Protein AF-A0A6M1M9K2-F1 (afdb_monomer_lite)

Foldseek 3Di:
DVVLVVQLQVQLQVQLVVCVVVDNVSSNVCSNVRSVVRSVVVVVVCVVPPDPPPQDVVNVVVVVVVVVVVVVVVVVVVVVVVPDPDPPPPPPDDDD

Structure (mmCIF, N/CA/C/O backbone):
data_AF-A0A6M1M9K2-F1
#
_entry.id   AF-A0A6M1M9K2-F1
#
loop_
_atom_site.group_PDB
_atom_site.id
_atom_site.type_symbol
_atom_site.label_atom_id
_atom_site.label_alt_id
_atom_site.label_comp_id
_atom_site.label_asym_id
_atom_site.label_entity_id
_atom_site.label_seq_id
_atom_site.pdbx_PDB_ins_code
_atom_site.Cartn_x
_atom_site.Cartn_y
_atom_site.Cartn_z
_atom_site.occupancy
_atom_site.B_iso_or_equiv
_atom_site.auth_seq_id
_atom_site.auth_comp_id
_atom_site.auth_asym_id
_atom_site.auth_atom_id
_atom_site.pdbx_PDB_model_num
ATOM 1 N N . MET A 1 1 ? -3.621 -0.593 3.081 1.00 77.56 1 MET A N 1
ATOM 2 C CA . MET A 1 1 ? -2.147 -0.714 3.096 1.00 77.56 1 MET A CA 1
ATOM 3 C C . MET A 1 1 ? -1.654 -1.741 2.081 1.00 77.56 1 MET A C 1
ATOM 5 O O . MET A 1 1 ? -0.903 -1.351 1.203 1.00 77.56 1 MET A O 1
ATOM 9 N N . LEU A 1 2 ? -2.130 -2.995 2.126 1.00 86.44 2 LEU A N 1
ATOM 10 C CA . LEU A 1 2 ? -1.740 -4.044 1.164 1.00 86.44 2 LEU A CA 1
ATOM 11 C C . LEU A 1 2 ? -1.934 -3.647 -0.307 1.00 86.44 2 LEU A C 1
ATOM 13 O O . LEU A 1 2 ? -1.059 -3.914 -1.117 1.00 86.44 2 LEU A O 1
ATOM 17 N N . LEU A 1 3 ? -3.018 -2.933 -0.632 1.00 83.94 3 LEU A N 1
ATOM 18 C CA . LEU A 1 3 ? -3.234 -2.393 -1.980 1.00 83.94 3 LEU A CA 1
ATOM 19 C C . LEU A 1 3 ? -2.076 -1.492 -2.435 1.00 83.94 3 LEU A C 1
ATOM 21 O O . LEU A 1 3 ? -1.569 -1.663 -3.535 1.00 83.94 3 LEU A O 1
ATOM 25 N N . PHE A 1 4 ? -1.623 -0.565 -1.586 1.00 85.44 4 PHE A N 1
ATOM 26 C CA . PHE A 1 4 ? -0.523 0.341 -1.928 1.00 85.44 4 PHE A CA 1
ATOM 27 C C . PHE A 1 4 ? 0.798 -0.408 -2.085 1.00 85.44 4 PHE A C 1
ATOM 29 O O . PHE A 1 4 ? 1.543 -0.121 -3.011 1.00 85.44 4 PHE A O 1
ATOM 36 N N . VAL A 1 5 ? 1.056 -1.400 -1.227 1.00 87.19 5 VAL A N 1
ATOM 37 C CA . VAL A 1 5 ? 2.244 -2.262 -1.326 1.00 87.19 5 VAL A CA 1
ATOM 38 C C . VAL A 1 5 ? 2.229 -3.057 -2.632 1.00 87.19 5 VAL A C 1
ATOM 40 O O . VAL A 1 5 ? 3.229 -3.089 -3.341 1.00 87.19 5 VAL A O 1
ATOM 43 N N . PHE A 1 6 ? 1.088 -3.644 -2.993 1.00 90.69 6 PHE A N 1
ATOM 44 C CA . PHE A 1 6 ? 0.942 -4.401 -4.234 1.00 90.69 6 PHE A CA 1
ATOM 45 C C . PHE A 1 6 ? 1.161 -3.518 -5.467 1.00 90.69 6 PHE A C 1
ATOM 47 O O . PHE A 1 6 ? 1.934 -3.873 -6.355 1.00 90.69 6 PHE A O 1
ATOM 54 N N . VAL A 1 7 ? 0.538 -2.336 -5.492 1.00 87.75 7 VAL A N 1
ATOM 55 C CA . VAL A 1 7 ? 0.710 -1.370 -6.585 1.00 87.75 7 VAL A CA 1
ATOM 56 C C . VAL A 1 7 ? 2.151 -0.856 -6.655 1.00 87.75 7 VAL A C 1
ATOM 58 O O . VAL A 1 7 ? 2.681 -0.700 -7.753 1.00 87.75 7 VAL A O 1
ATOM 61 N N . ALA A 1 8 ? 2.814 -0.649 -5.514 1.00 86.19 8 ALA A N 1
ATOM 62 C CA . ALA A 1 8 ? 4.218 -0.253 -5.473 1.00 86.19 8 ALA A CA 1
ATOM 63 C C . ALA A 1 8 ? 5.134 -1.329 -6.074 1.00 86.19 8 ALA A C 1
ATOM 65 O O . ALA A 1 8 ? 5.996 -1.022 -6.893 1.00 86.19 8 ALA A O 1
ATOM 66 N N . ILE A 1 9 ? 4.934 -2.597 -5.704 1.00 88.44 9 ILE A N 1
ATOM 67 C CA . ILE A 1 9 ? 5.740 -3.713 -6.215 1.00 88.44 9 ILE A CA 1
ATOM 68 C C . ILE A 1 9 ? 5.511 -3.887 -7.720 1.00 88.44 9 ILE A C 1
ATOM 70 O O . ILE A 1 9 ? 6.475 -3.957 -8.481 1.00 88.44 9 ILE A O 1
ATOM 74 N N . ALA A 1 10 ? 4.251 -3.899 -8.162 1.00 89.19 10 ALA A N 1
ATOM 75 C CA . ALA A 1 10 ? 3.912 -4.037 -9.576 1.00 89.19 10 ALA A CA 1
ATOM 76 C C . ALA A 1 10 ? 4.461 -2.870 -10.416 1.00 89.19 10 ALA A C 1
ATOM 78 O O . ALA A 1 10 ? 5.071 -3.095 -11.460 1.00 89.19 10 ALA A O 1
ATOM 79 N N . GLY A 1 11 ? 4.304 -1.633 -9.935 1.00 86.81 11 GLY A N 1
ATOM 80 C CA . GLY A 1 11 ? 4.822 -0.433 -10.592 1.00 86.81 11 GLY A CA 1
ATOM 81 C C . GLY A 1 11 ? 6.348 -0.400 -10.668 1.00 86.81 11 GLY A C 1
ATOM 82 O O . GLY A 1 11 ? 6.914 -0.070 -11.713 1.00 86.81 11 GLY A O 1
ATOM 83 N N . GLY A 1 12 ? 7.025 -0.805 -9.591 1.00 86.44 12 GLY A N 1
ATOM 84 C CA . GLY A 1 12 ? 8.482 -0.902 -9.557 1.00 86.44 12 GLY A CA 1
ATOM 85 C C . GLY A 1 12 ? 9.019 -1.957 -10.521 1.00 86.44 12 GLY A C 1
ATOM 86 O O . GLY A 1 12 ? 9.922 -1.661 -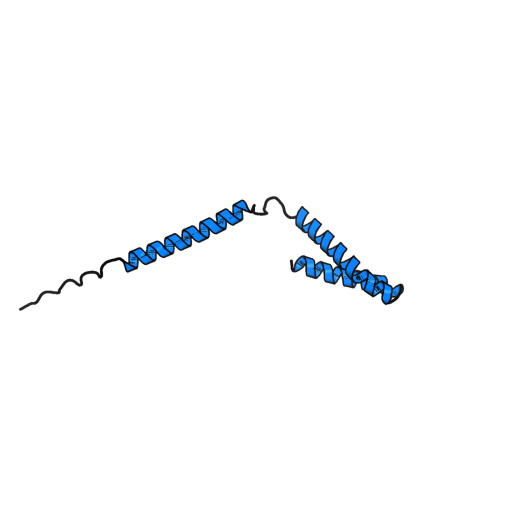11.300 1.00 86.44 12 GLY A O 1
ATOM 87 N N . LEU A 1 13 ? 8.425 -3.155 -10.538 1.00 89.69 13 LEU A N 1
ATOM 88 C CA . LEU A 1 13 ? 8.803 -4.227 -11.467 1.00 89.69 13 LEU A CA 1
ATOM 89 C C . LEU A 1 13 ? 8.567 -3.835 -12.930 1.00 89.69 13 LEU A C 1
ATOM 91 O O . LEU A 1 13 ? 9.446 -4.051 -13.764 1.00 89.69 13 LEU A O 1
ATOM 95 N N . ALA A 1 14 ? 7.423 -3.219 -13.241 1.00 89.44 14 ALA A N 1
ATOM 96 C CA . ALA A 1 14 ? 7.126 -2.738 -14.590 1.00 89.44 14 ALA A CA 1
ATOM 97 C C . ALA A 1 14 ? 8.132 -1.670 -15.052 1.00 89.44 14 ALA A C 1
ATOM 99 O O . ALA A 1 14 ? 8.603 -1.710 -16.188 1.00 89.44 14 ALA A O 1
ATOM 100 N N . THR A 1 15 ? 8.511 -0.755 -14.156 1.00 89.06 15 THR A N 1
ATOM 101 C CA . THR A 1 15 ? 9.507 0.290 -14.443 1.00 89.06 15 THR A CA 1
ATOM 102 C C . THR A 1 15 ? 10.893 -0.310 -14.676 1.00 89.06 15 THR A C 1
ATOM 104 O O . THR A 1 15 ? 11.548 0.029 -15.659 1.00 89.06 15 THR A O 1
ATOM 107 N N . GLY A 1 16 ? 11.312 -1.262 -13.836 1.00 86.25 16 GLY A N 1
ATOM 108 C CA . GLY A 1 16 ? 12.570 -1.986 -14.027 1.00 86.25 16 GLY A CA 1
ATOM 109 C C . GLY A 1 16 ? 12.614 -2.761 -15.348 1.00 86.25 16 GLY A C 1
ATOM 110 O O . GLY A 1 16 ? 13.615 -2.701 -16.057 1.00 86.25 16 GLY A O 1
ATOM 111 N N . ALA A 1 17 ? 11.517 -3.427 -15.725 1.00 90.88 17 ALA A N 1
ATOM 112 C CA . ALA A 1 17 ? 11.409 -4.141 -16.999 1.00 90.88 17 ALA A CA 1
ATOM 113 C C . ALA A 1 17 ? 11.495 -3.193 -18.208 1.00 90.88 17 ALA A C 1
ATOM 115 O O . ALA A 1 17 ? 12.194 -3.494 -19.174 1.00 90.88 17 ALA A O 1
ATOM 116 N N . ALA A 1 18 ? 10.851 -2.024 -18.137 1.00 90.31 18 ALA A N 1
ATOM 117 C CA . ALA A 1 18 ? 10.934 -1.000 -19.181 1.00 90.31 18 ALA A CA 1
ATOM 118 C C . ALA A 1 18 ? 12.344 -0.398 -19.315 1.00 90.31 18 ALA A C 1
ATOM 120 O O . ALA A 1 18 ? 12.728 0.041 -20.398 1.00 90.31 18 ALA A O 1
ATOM 121 N N . MET A 1 19 ? 13.120 -0.394 -18.227 1.00 90.94 19 MET A N 1
ATOM 122 C CA . MET A 1 19 ? 14.485 0.133 -18.186 1.00 90.94 19 MET A CA 1
ATOM 123 C C . MET A 1 19 ? 15.572 -0.912 -18.489 1.00 90.94 19 MET A C 1
ATOM 125 O O . MET A 1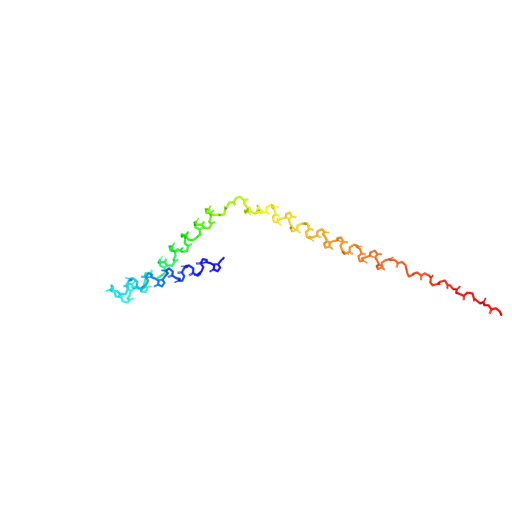 19 ? 16.736 -0.547 -18.650 1.00 90.94 19 MET A O 1
ATOM 129 N N . ALA A 1 20 ? 15.207 -2.188 -18.653 1.00 88.00 20 ALA A N 1
ATOM 130 C CA . ALA A 1 20 ? 16.117 -3.266 -19.042 1.00 88.00 20 ALA A CA 1
ATOM 131 C C . ALA A 1 20 ? 17.022 -2.958 -20.263 1.00 88.00 20 ALA A C 1
ATOM 133 O O . ALA A 1 20 ? 18.217 -3.258 -20.177 1.00 88.00 20 ALA A O 1
ATOM 134 N N . PRO A 1 21 ? 16.546 -2.336 -21.369 1.00 90.12 21 PRO A N 1
ATOM 135 C CA . PRO A 1 21 ? 17.399 -2.057 -22.530 1.00 90.12 21 PRO A CA 1
ATOM 136 C C . PRO A 1 21 ? 18.455 -0.966 -22.288 1.00 90.12 21 PRO A C 1
ATOM 138 O O . PRO A 1 21 ? 19.413 -0.876 -23.050 1.00 90.12 21 PRO A O 1
ATOM 141 N N . PHE A 1 22 ? 18.322 -0.160 -21.229 1.00 88.25 22 PHE A N 1
ATOM 142 C CA . PHE A 1 22 ? 19.289 0.887 -20.870 1.00 88.25 22 PHE A CA 1
ATOM 143 C C . PHE A 1 22 ? 20.383 0.382 -19.914 1.00 88.25 22 PHE A C 1
ATOM 145 O O . PHE A 1 22 ? 21.279 1.134 -19.532 1.00 88.25 22 PHE A O 1
ATOM 152 N N . GLY A 1 23 ? 20.336 -0.902 -19.548 1.00 90.19 23 GLY A N 1
ATOM 153 C CA . GLY A 1 23 ? 21.336 -1.576 -18.729 1.00 90.19 23 GLY A CA 1
ATOM 154 C C . GLY A 1 23 ? 20.834 -1.936 -17.325 1.00 90.19 23 GLY A C 1
ATOM 155 O O . GLY A 1 23 ? 19.965 -1.263 -16.762 1.00 90.19 23 GLY A O 1
ATOM 156 N N . PRO A 1 24 ? 21.409 -2.988 -16.712 1.00 85.94 24 PRO A N 1
ATOM 157 C CA . PRO A 1 24 ? 20.910 -3.557 -15.459 1.00 85.94 24 PRO A CA 1
ATOM 158 C C . PRO A 1 24 ? 20.989 -2.576 -14.284 1.00 85.94 24 PRO A C 1
ATOM 160 O O . PRO A 1 24 ? 20.125 -2.586 -13.413 1.00 85.94 24 PRO A O 1
ATOM 163 N N . LEU A 1 25 ? 21.986 -1.685 -14.276 1.00 88.38 25 LEU A N 1
ATOM 164 C CA . LEU A 1 25 ? 22.138 -0.679 -13.226 1.00 88.38 25 LEU A CA 1
ATOM 165 C C . LEU A 1 25 ? 20.992 0.347 -13.249 1.00 88.38 25 LEU A C 1
ATOM 167 O O . LEU A 1 25 ? 20.424 0.660 -12.204 1.00 88.38 25 LEU A O 1
ATOM 171 N N . ILE A 1 26 ? 20.616 0.829 -14.439 1.00 86.69 26 ILE A N 1
ATOM 172 C CA . ILE A 1 26 ? 19.509 1.782 -14.620 1.00 86.69 26 ILE A CA 1
ATOM 173 C C . ILE A 1 26 ? 18.170 1.100 -14.315 1.00 86.69 26 ILE A C 1
ATOM 175 O O . ILE A 1 26 ? 17.304 1.688 -13.661 1.00 86.69 26 ILE A O 1
ATOM 179 N N . ALA A 1 27 ? 18.019 -0.167 -14.706 1.00 84.50 27 ALA A N 1
ATOM 180 C CA . ALA A 1 27 ? 16.850 -0.966 -14.364 1.00 84.50 27 ALA A CA 1
ATOM 181 C C . ALA A 1 27 ? 16.665 -1.092 -12.844 1.00 84.50 27 ALA A C 1
ATOM 183 O O . ALA A 1 27 ? 15.595 -0.782 -12.336 1.00 84.50 27 ALA A O 1
ATOM 184 N N . VAL A 1 28 ? 17.709 -1.453 -12.093 1.00 85.94 28 VAL A N 1
ATOM 185 C CA . VAL A 1 28 ? 17.607 -1.607 -10.630 1.00 85.94 28 VAL A CA 1
ATOM 186 C C . VAL A 1 28 ? 17.373 -0.267 -9.926 1.00 85.94 28 VAL A C 1
ATOM 188 O O . VAL A 1 28 ? 16.542 -0.194 -9.022 1.00 85.94 28 VAL A O 1
ATOM 191 N N . LEU A 1 29 ? 18.049 0.806 -10.349 1.00 89.94 29 LEU A N 1
ATOM 192 C CA . LEU A 1 29 ? 17.897 2.131 -9.730 1.00 89.94 29 LEU A CA 1
ATOM 193 C C . LEU A 1 29 ? 16.527 2.774 -9.994 1.00 89.94 29 LEU A C 1
ATOM 195 O O . LEU A 1 29 ? 16.069 3.589 -9.194 1.00 89.94 29 LEU A O 1
ATOM 199 N N . SER A 1 30 ? 15.857 2.407 -11.087 1.00 83.94 30 SER A N 1
ATOM 200 C CA . SER A 1 30 ? 14.537 2.945 -11.438 1.00 83.94 30 SER A CA 1
ATOM 201 C C . SER A 1 30 ? 13.368 2.213 -10.767 1.00 83.94 30 SER A C 1
ATOM 203 O O . SER A 1 30 ? 12.291 2.797 -10.631 1.00 83.94 30 SER A O 1
ATOM 205 N N . VAL A 1 31 ? 13.567 0.983 -10.271 1.00 87.06 31 VAL A N 1
ATOM 206 C CA . VAL A 1 31 ? 12.522 0.180 -9.600 1.00 87.06 31 VAL A CA 1
ATOM 207 C C . VAL A 1 31 ? 11.907 0.895 -8.381 1.00 87.06 31 VAL A C 1
ATOM 209 O O . VAL A 1 31 ? 10.677 0.995 -8.326 1.00 87.06 31 VAL A O 1
ATOM 212 N N . PRO A 1 32 ? 12.678 1.448 -7.416 1.00 86.38 32 PRO A N 1
ATOM 213 C CA . PRO A 1 32 ? 12.097 2.140 -6.261 1.00 86.38 32 PRO A CA 1
ATOM 214 C C . PRO A 1 32 ? 11.327 3.408 -6.649 1.00 86.38 32 PRO A C 1
ATOM 216 O O . PRO A 1 32 ? 10.295 3.717 -6.052 1.00 86.38 32 PRO A O 1
ATOM 219 N N . LEU A 1 33 ? 11.807 4.126 -7.672 1.00 86.19 33 LEU A N 1
ATOM 220 C CA . LEU A 1 33 ? 11.170 5.342 -8.181 1.00 86.19 33 LEU A CA 1
ATOM 221 C C . LEU A 1 33 ? 9.818 5.023 -8.828 1.00 86.19 33 LEU A C 1
ATOM 223 O O . LEU A 1 33 ? 8.810 5.643 -8.486 1.00 86.19 33 LEU A O 1
ATOM 227 N N . GLY A 1 34 ? 9.778 4.007 -9.693 1.00 84.81 34 GLY A N 1
ATOM 228 C CA . GLY A 1 34 ? 8.547 3.529 -10.321 1.00 84.81 34 GLY A CA 1
ATOM 229 C C . GLY A 1 34 ? 7.510 3.050 -9.310 1.00 84.81 34 GLY A C 1
ATOM 230 O O . GLY A 1 34 ? 6.341 3.432 -9.377 1.00 84.81 34 GLY A O 1
ATOM 231 N N . GLY A 1 35 ? 7.947 2.276 -8.313 1.00 85.56 35 GLY A N 1
ATOM 232 C CA . GLY A 1 35 ? 7.063 1.798 -7.253 1.00 85.56 35 GLY A CA 1
ATOM 233 C C . GLY A 1 35 ? 6.486 2.927 -6.397 1.00 85.56 35 GLY A C 1
ATOM 234 O O . GLY A 1 35 ? 5.287 2.929 -6.112 1.00 85.56 35 GLY A O 1
ATOM 235 N N . SER A 1 36 ? 7.304 3.922 -6.040 1.00 85.94 36 SER A N 1
ATOM 236 C CA . SER A 1 36 ? 6.868 5.087 -5.259 1.00 85.94 36 SER A CA 1
ATOM 237 C C . SER A 1 36 ? 5.819 5.923 -6.001 1.00 85.94 36 SER A C 1
ATOM 239 O O . SER A 1 36 ? 4.768 6.240 -5.439 1.00 85.94 36 SER A O 1
ATOM 241 N N . ILE A 1 37 ? 6.043 6.211 -7.290 1.00 88.50 37 ILE A N 1
ATOM 242 C CA . ILE A 1 37 ? 5.098 6.984 -8.112 1.00 88.50 37 ILE A CA 1
ATOM 243 C C . ILE A 1 37 ? 3.768 6.235 -8.250 1.00 88.50 37 ILE A C 1
ATOM 245 O O . ILE A 1 37 ? 2.706 6.822 -8.038 1.00 88.50 37 ILE A O 1
ATOM 249 N N . CYS A 1 38 ? 3.799 4.931 -8.537 1.00 86.62 38 CYS A N 1
ATOM 250 C CA . CYS A 1 38 ? 2.582 4.126 -8.634 1.00 86.62 38 CYS A CA 1
ATOM 251 C C . CYS A 1 38 ? 1.806 4.079 -7.307 1.00 86.62 38 CYS A C 1
ATOM 253 O O . CYS A 1 38 ? 0.580 4.212 -7.308 1.00 86.62 38 CYS A O 1
ATOM 255 N N . ALA A 1 39 ? 2.499 3.949 -6.172 1.00 87.38 39 ALA A N 1
ATOM 256 C CA . ALA A 1 39 ? 1.874 3.994 -4.853 1.00 87.38 39 ALA A CA 1
ATOM 257 C C . ALA A 1 39 ? 1.229 5.358 -4.562 1.00 87.38 39 ALA A C 1
ATOM 259 O O . ALA A 1 39 ? 0.107 5.409 -4.056 1.00 87.38 39 ALA A O 1
ATOM 260 N N . ALA A 1 40 ? 1.904 6.454 -4.922 1.00 88.25 40 ALA A N 1
ATOM 261 C CA . ALA A 1 40 ? 1.391 7.812 -4.762 1.00 88.25 40 ALA A CA 1
ATOM 262 C C . ALA A 1 40 ? 0.134 8.051 -5.613 1.00 88.25 40 ALA A C 1
ATOM 264 O O . ALA A 1 40 ? -0.854 8.593 -5.118 1.00 88.25 40 ALA A O 1
ATOM 265 N N . VAL A 1 41 ? 0.127 7.583 -6.865 1.00 89.00 41 VAL A N 1
ATOM 266 C CA . VAL A 1 41 ? -1.054 7.653 -7.739 1.00 89.00 41 VAL A CA 1
ATOM 267 C C . VAL A 1 41 ? -2.203 6.827 -7.166 1.00 89.00 41 VAL A C 1
ATOM 269 O O . VAL A 1 41 ? -3.325 7.321 -7.094 1.00 89.00 41 VAL A O 1
ATOM 272 N N . ALA A 1 42 ? -1.946 5.607 -6.687 1.00 87.06 42 ALA A N 1
ATOM 273 C CA . ALA A 1 42 ? -2.975 4.801 -6.034 1.00 87.06 42 ALA A CA 1
ATOM 274 C C . ALA A 1 42 ? -3.530 5.479 -4.773 1.00 87.06 42 ALA A C 1
ATOM 276 O O . ALA A 1 42 ? -4.740 5.461 -4.555 1.00 87.06 42 ALA A O 1
ATOM 277 N N . ALA A 1 43 ? -2.677 6.108 -3.959 1.00 86.25 43 ALA A N 1
ATOM 278 C CA . ALA A 1 43 ? -3.107 6.879 -2.795 1.00 86.25 4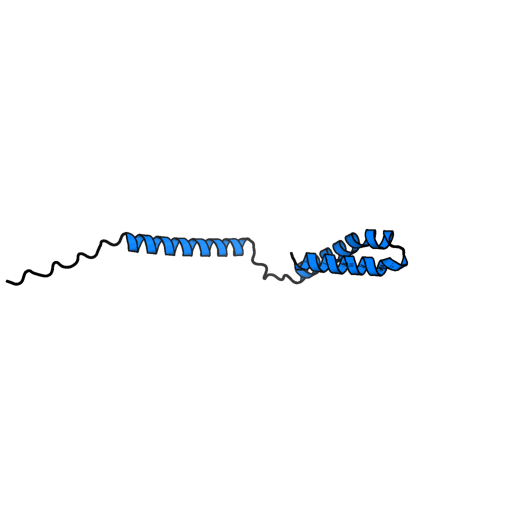3 ALA A CA 1
ATOM 279 C C . ALA A 1 43 ? -3.991 8.064 -3.200 1.00 86.25 43 ALA A C 1
ATOM 281 O O . ALA A 1 43 ? -5.044 8.271 -2.598 1.00 86.25 43 ALA A O 1
ATOM 282 N N . LEU A 1 44 ? -3.616 8.782 -4.262 1.00 87.94 44 LEU A N 1
ATOM 283 C CA . LEU A 1 44 ? -4.397 9.887 -4.807 1.00 87.94 44 LEU A CA 1
ATOM 284 C C . LEU A 1 44 ? -5.760 9.410 -5.327 1.00 87.94 44 LEU A C 1
ATOM 286 O O . LEU A 1 44 ? -6.781 10.016 -5.015 1.00 87.94 44 LEU A O 1
ATOM 290 N N . VAL A 1 45 ? -5.798 8.307 -6.076 1.00 87.75 45 VAL A N 1
ATOM 291 C CA . VAL A 1 45 ? -7.040 7.715 -6.596 1.00 87.75 45 VAL A CA 1
ATOM 292 C C . VAL A 1 45 ? -7.945 7.277 -5.449 1.00 87.75 45 VAL A C 1
ATOM 294 O O . VAL A 1 45 ? -9.123 7.623 -5.435 1.00 87.75 45 VAL A O 1
ATOM 297 N N . VAL A 1 46 ? -7.400 6.584 -4.446 1.00 86.00 46 VAL A N 1
ATOM 298 C CA . VAL A 1 46 ? -8.155 6.193 -3.249 1.00 86.00 46 VAL A CA 1
ATOM 299 C C . VAL A 1 46 ? -8.668 7.422 -2.505 1.00 86.00 46 VAL A C 1
ATOM 301 O O . VAL A 1 46 ? -9.809 7.416 -2.059 1.00 86.00 46 VAL A O 1
ATOM 304 N N . TRP A 1 47 ? -7.873 8.483 -2.391 1.00 83.62 47 TRP A N 1
ATOM 305 C CA . TRP A 1 47 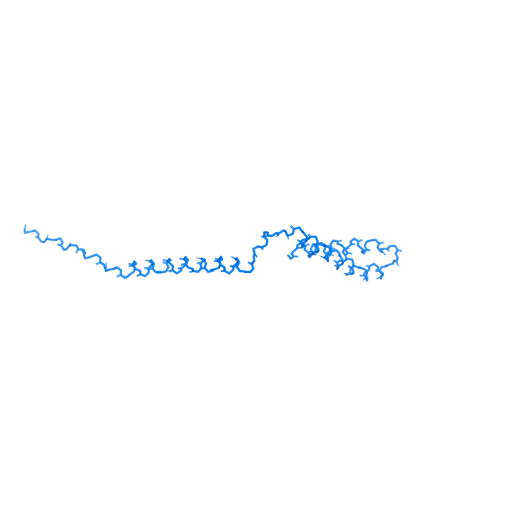? -8.305 9.726 -1.759 1.00 83.62 47 TRP A CA 1
ATOM 306 C C . TRP A 1 47 ? -9.448 10.404 -2.524 1.00 83.62 47 TRP A C 1
ATOM 308 O O . TRP A 1 47 ? -10.397 10.864 -1.903 1.00 83.62 47 TRP A O 1
ATOM 318 N N . ARG A 1 48 ? -9.409 10.406 -3.862 1.00 84.12 48 ARG A N 1
ATOM 319 C CA . ARG A 1 48 ? -10.470 10.986 -4.703 1.00 84.12 48 ARG A CA 1
ATOM 320 C C . ARG A 1 48 ? -11.747 10.147 -4.741 1.00 84.12 48 ARG A C 1
ATOM 322 O O . ARG A 1 48 ? -12.831 10.711 -4.825 1.00 84.12 48 ARG A O 1
ATOM 329 N N . LEU A 1 49 ? -11.623 8.821 -4.694 1.00 80.19 49 LEU A N 1
ATOM 330 C CA . LEU A 1 49 ? -12.760 7.893 -4.692 1.00 80.19 49 LEU A CA 1
ATOM 331 C C . LEU A 1 49 ? -13.379 7.717 -3.302 1.00 80.19 49 LEU A C 1
ATOM 333 O O . LEU A 1 49 ? -14.529 7.293 -3.185 1.00 80.19 49 LEU A O 1
ATOM 337 N N . ARG A 1 50 ? -12.640 8.048 -2.240 1.00 71.25 50 ARG A N 1
ATOM 338 C CA . ARG A 1 50 ? -13.178 8.148 -0.884 1.00 71.25 50 ARG A CA 1
ATOM 339 C C . ARG A 1 50 ? -14.081 9.380 -0.797 1.00 71.25 50 ARG A C 1
ATOM 341 O O . ARG A 1 50 ? -13.642 10.464 -0.435 1.00 71.25 50 ARG A O 1
ATOM 348 N N . GLY A 1 51 ? -15.352 9.196 -1.152 1.00 63.62 51 GLY A N 1
ATOM 349 C CA . GLY A 1 51 ? -16.422 10.154 -0.872 1.00 63.62 51 GLY A CA 1
ATOM 350 C C . GLY A 1 51 ? -16.683 10.333 0.638 1.00 63.62 51 GLY A C 1
ATOM 351 O O . GLY A 1 51 ? -16.005 9.707 1.457 1.00 63.62 51 GLY A O 1
ATOM 352 N N . PRO A 1 52 ? -17.704 11.122 1.029 1.00 57.69 52 PRO A N 1
ATOM 353 C CA . PRO A 1 52 ? -18.031 11.461 2.428 1.00 57.69 52 PRO A CA 1
ATOM 354 C C . PRO A 1 52 ? -18.380 10.260 3.331 1.00 57.69 52 PRO A C 1
ATOM 356 O O . PRO A 1 52 ? -18.623 10.431 4.516 1.00 57.69 52 PRO A O 1
ATOM 359 N N . ALA A 1 53 ? -18.372 9.037 2.793 1.00 56.84 53 ALA A N 1
ATOM 360 C CA . ALA A 1 53 ? -18.527 7.779 3.520 1.00 56.84 53 ALA A CA 1
ATOM 361 C C . ALA A 1 53 ? -17.293 7.381 4.355 1.00 56.84 53 ALA A C 1
ATOM 363 O O . ALA A 1 53 ? -17.276 6.314 4.973 1.00 56.84 53 ALA A O 1
ATOM 364 N N . PHE A 1 54 ? -16.237 8.198 4.369 1.00 59.41 54 PHE A N 1
ATOM 365 C CA . PHE A 1 54 ? -15.187 8.051 5.364 1.00 59.41 54 PHE A CA 1
ATOM 366 C C . PHE A 1 54 ? -15.758 8.511 6.704 1.00 59.41 54 PHE A C 1
ATOM 368 O O . PHE A 1 54 ? -15.752 9.705 6.983 1.00 59.41 54 PHE A O 1
ATOM 375 N N . LEU A 1 55 ? -16.284 7.556 7.485 1.00 59.00 55 LEU A N 1
ATOM 376 C CA . LEU A 1 55 ? -16.681 7.767 8.878 1.00 59.00 55 LEU A CA 1
ATOM 377 C C . LEU A 1 55 ? -15.621 8.649 9.530 1.00 59.00 55 LEU A C 1
ATOM 379 O O . LEU A 1 55 ? -14.433 8.279 9.549 1.00 59.00 55 LEU A O 1
ATOM 383 N N . SER A 1 56 ? -16.060 9.829 9.960 1.00 65.81 56 SER A N 1
ATOM 384 C CA . SER A 1 56 ? -15.231 10.777 10.686 1.00 65.81 56 SER A CA 1
ATOM 385 C C . SER A 1 56 ? -14.576 10.035 11.851 1.00 65.81 56 SER A C 1
ATOM 387 O O . SER A 1 56 ? -15.121 9.043 12.342 1.00 65.81 56 SER A O 1
ATOM 389 N N . GLU A 1 57 ? -13.409 10.475 12.315 1.00 66.19 57 GLU A N 1
ATOM 390 C CA . GLU A 1 57 ? -12.864 9.957 13.580 1.00 66.19 57 GLU A CA 1
ATOM 391 C C . GLU A 1 57 ? -13.933 10.006 14.686 1.00 66.19 57 GLU A C 1
ATOM 393 O O . GLU A 1 57 ? -14.120 9.019 15.389 1.00 66.19 57 GLU A O 1
ATOM 398 N N . ALA A 1 58 ? -14.772 11.049 14.684 1.00 69.44 58 ALA A N 1
ATOM 399 C CA . ALA A 1 58 ? -15.929 11.174 15.566 1.00 69.44 58 ALA A CA 1
ATOM 400 C C . ALA A 1 58 ? -16.958 10.032 15.431 1.00 69.44 58 ALA A C 1
ATOM 402 O O . ALA A 1 58 ? -17.529 9.598 16.428 1.00 69.44 58 ALA A O 1
ATOM 403 N N . ASP A 1 59 ? -17.191 9.513 14.222 1.00 79.62 59 ASP A N 1
ATOM 404 C CA . ASP A 1 59 ? -18.122 8.398 14.015 1.00 79.62 59 ASP A CA 1
ATOM 405 C C . ASP A 1 59 ? -17.525 7.067 14.505 1.00 79.62 59 ASP A C 1
ATOM 407 O O . ASP A 1 59 ? -18.251 6.191 14.983 1.00 79.62 59 ASP A O 1
ATOM 411 N N . ARG A 1 60 ? -16.195 6.902 14.413 1.00 80.38 60 ARG A N 1
ATOM 412 C CA . ARG A 1 60 ? -15.487 5.743 14.988 1.00 80.38 60 ARG A CA 1
ATOM 413 C C . ARG A 1 60 ? -15.466 5.787 16.509 1.00 80.38 60 ARG A C 1
ATOM 415 O O . ARG A 1 60 ? -15.641 4.743 17.140 1.00 80.38 60 ARG A O 1
ATOM 422 N N . ASP A 1 61 ? -15.282 6.968 17.081 1.00 85.50 61 ASP A N 1
ATOM 423 C CA . ASP A 1 61 ? -15.332 7.167 18.526 1.00 85.50 61 ASP A CA 1
ATOM 424 C C . ASP A 1 61 ? -16.740 6.866 19.044 1.00 85.50 61 ASP A C 1
ATOM 426 O O . ASP A 1 61 ? -16.898 6.047 19.947 1.00 85.50 61 ASP A O 1
ATOM 430 N N . ALA A 1 62 ? -17.776 7.385 18.374 1.00 86.25 62 ALA A N 1
ATOM 431 C CA . ALA A 1 62 ? -19.168 7.076 18.695 1.00 86.25 62 ALA A CA 1
ATOM 432 C C . ALA A 1 62 ? -19.481 5.570 18.598 1.00 86.25 62 ALA A C 1
ATOM 434 O O . ALA A 1 62 ? -20.178 5.019 19.453 1.00 86.25 62 ALA A O 1
ATOM 435 N N . GLN A 1 63 ? -18.948 4.876 17.586 1.00 88.44 63 GLN A N 1
ATOM 436 C CA . GLN A 1 63 ? -19.094 3.423 17.463 1.00 88.44 63 GLN A CA 1
ATOM 437 C C . GLN A 1 63 ? -18.382 2.670 18.598 1.00 88.44 63 GLN A C 1
ATOM 439 O O . GLN A 1 63 ? -18.913 1.686 19.120 1.00 88.44 63 GLN A O 1
ATOM 444 N N . THR A 1 64 ? -17.194 3.129 18.987 1.00 91.75 64 THR A N 1
ATOM 445 C CA . THR A 1 64 ? -16.410 2.529 20.074 1.00 91.75 64 THR A CA 1
ATOM 446 C C . THR A 1 64 ? -17.120 2.711 21.412 1.00 91.75 64 THR A C 1
ATOM 448 O O . THR A 1 64 ? -17.288 1.741 22.153 1.00 91.75 64 THR A O 1
ATOM 451 N N . ASP A 1 65 ? -17.623 3.913 21.685 1.00 94.44 65 ASP A N 1
ATOM 452 C CA . ASP A 1 65 ? -18.402 4.222 22.883 1.00 94.44 65 ASP A CA 1
ATOM 453 C C . ASP A 1 65 ? -19.678 3.383 22.963 1.00 94.44 65 ASP A C 1
ATOM 455 O O . ASP A 1 65 ? -19.987 2.824 24.019 1.00 94.44 65 ASP A O 1
ATOM 459 N N . ALA A 1 66 ? -20.388 3.219 21.842 1.00 93.56 66 ALA A N 1
ATOM 460 C CA . ALA A 1 66 ? -21.562 2.353 21.774 1.00 93.56 66 ALA A CA 1
ATOM 461 C C . ALA A 1 6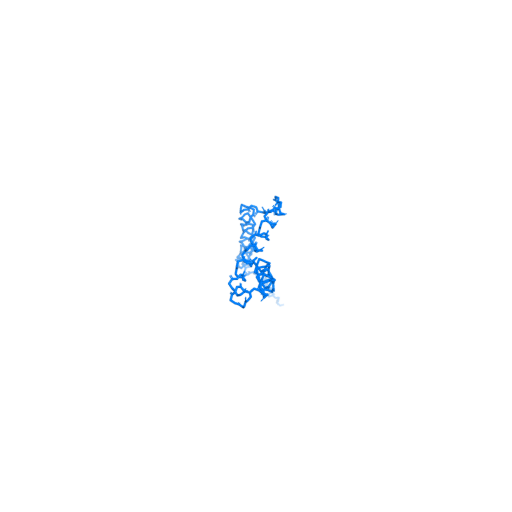6 ? -21.219 0.891 22.114 1.00 93.56 66 ALA A C 1
ATOM 463 O O . ALA A 1 66 ? -21.946 0.245 22.873 1.00 93.56 66 ALA A O 1
ATOM 464 N N . MET A 1 67 ? -20.088 0.377 21.620 1.00 96.00 67 MET A N 1
ATOM 465 C CA . MET A 1 67 ? -19.629 -0.981 21.929 1.00 96.00 67 MET A CA 1
ATOM 466 C C . MET A 1 67 ? -19.278 -1.137 23.417 1.00 96.00 67 MET A C 1
ATOM 468 O O . MET A 1 67 ? -19.651 -2.127 24.052 1.00 96.00 67 MET A O 1
ATOM 472 N N . VAL A 1 68 ? -18.599 -0.144 23.999 1.00 96.81 68 VAL A N 1
ATOM 473 C CA . VAL A 1 68 ? -18.254 -0.123 25.429 1.00 96.81 68 VAL A CA 1
ATOM 474 C C . VAL A 1 68 ? -19.509 -0.037 26.301 1.00 96.81 68 VAL A C 1
ATOM 476 O O . VAL A 1 68 ? -19.580 -0.701 27.339 1.00 96.81 68 VAL A O 1
ATOM 479 N N . ALA A 1 69 ? -20.509 0.746 25.894 1.00 96.19 69 ALA A N 1
ATOM 480 C CA . ALA A 1 69 ? -21.782 0.848 26.599 1.00 96.19 69 ALA A CA 1
ATOM 481 C C . ALA A 1 69 ? -22.527 -0.495 26.630 1.00 96.19 69 ALA A C 1
ATOM 483 O O . ALA A 1 69 ? -23.015 -0.894 27.691 1.00 96.19 69 ALA A O 1
ATOM 484 N N . ASP A 1 70 ? -22.554 -1.228 25.514 1.00 96.44 70 ASP A N 1
ATOM 485 C CA . ASP A 1 70 ? -23.194 -2.546 25.452 1.00 96.44 70 ASP A CA 1
ATOM 486 C C . ASP A 1 70 ? -22.483 -3.568 26.357 1.00 96.44 70 ASP A C 1
ATOM 488 O O . ASP A 1 70 ? -23.118 -4.246 27.171 1.00 96.44 70 ASP A O 1
ATOM 492 N N . LEU A 1 71 ? -21.146 -3.587 26.333 1.00 95.75 71 LEU A N 1
ATOM 493 C CA . LEU A 1 71 ? -20.324 -4.411 27.230 1.00 95.75 71 LEU A CA 1
ATOM 494 C C . LEU A 1 71 ? -20.604 -4.117 28.711 1.00 95.75 71 LEU A C 1
ATOM 496 O O . LEU A 1 71 ? -20.767 -5.045 29.511 1.00 95.75 71 LEU A O 1
ATOM 500 N N . ARG A 1 72 ? -20.706 -2.836 29.088 1.00 94.94 72 ARG A N 1
ATOM 501 C CA . ARG A 1 72 ? -21.068 -2.432 30.458 1.00 94.94 72 ARG A CA 1
ATOM 502 C C . ARG A 1 72 ? -22.476 -2.898 30.823 1.00 94.94 72 ARG A C 1
ATOM 504 O O . ARG A 1 72 ? -22.666 -3.454 31.903 1.00 94.94 72 ARG A O 1
ATOM 511 N N . GLY A 1 73 ? -23.435 -2.764 29.909 1.00 94.75 73 GLY A N 1
ATOM 512 C CA . GLY A 1 73 ? -24.798 -3.254 30.103 1.00 94.75 73 GLY A CA 1
ATOM 513 C C . GLY A 1 73 ? -24.879 -4.777 30.266 1.00 94.75 73 GLY A C 1
ATOM 514 O O . GLY A 1 73 ? -25.711 -5.280 31.025 1.00 94.75 73 GLY A O 1
ATOM 515 N N . ILE A 1 74 ? -24.023 -5.541 29.585 1.00 94.62 74 ILE A N 1
ATOM 516 C CA . ILE A 1 74 ? -23.904 -6.995 29.782 1.00 94.62 74 ILE A CA 1
ATOM 517 C C . ILE A 1 74 ? -23.314 -7.303 31.166 1.00 94.62 74 ILE A C 1
ATOM 519 O O . ILE A 1 74 ? -23.874 -8.124 31.895 1.00 94.62 74 ILE A O 1
ATOM 523 N N . ALA A 1 75 ? -22.241 -6.615 31.564 1.00 93.31 75 ALA A N 1
ATOM 524 C CA . ALA A 1 75 ? -21.601 -6.809 32.865 1.00 93.31 75 ALA A CA 1
ATOM 525 C C . ALA A 1 75 ? -22.536 -6.475 34.043 1.00 93.31 75 ALA A C 1
ATOM 527 O O . ALA A 1 75 ? -22.579 -7.204 35.034 1.00 93.31 75 ALA A O 1
ATOM 528 N N . ASP A 1 76 ? -23.335 -5.413 33.929 1.00 93.31 76 ASP A N 1
ATOM 529 C CA . ASP A 1 76 ? -24.317 -5.045 34.952 1.00 93.31 76 ASP A CA 1
ATOM 530 C C . ASP A 1 76 ? -25.455 -6.062 35.060 1.00 93.31 76 ASP A C 1
ATOM 532 O O . ASP A 1 76 ? -25.897 -6.383 36.166 1.00 93.31 76 ASP A O 1
ATOM 536 N N . ARG A 1 77 ? -25.905 -6.624 33.931 1.00 89.81 77 ARG A N 1
ATOM 537 C CA . ARG A 1 77 ? -26.890 -7.716 33.924 1.00 89.81 77 ARG A CA 1
ATOM 538 C C . ARG A 1 77 ? -26.342 -8.987 34.573 1.00 89.81 77 ARG A C 1
ATOM 540 O O . ARG A 1 77 ? -27.082 -9.639 35.305 1.00 89.81 77 ARG A O 1
ATOM 547 N N . ALA A 1 78 ? -25.071 -9.314 34.341 1.00 88.56 78 ALA A N 1
ATOM 548 C CA . ALA A 1 78 ? -24.405 -10.440 34.994 1.00 88.56 78 ALA A CA 1
ATOM 549 C C . ALA A 1 78 ? -24.319 -10.229 36.514 1.00 88.56 78 ALA A C 1
ATOM 551 O O . ALA A 1 78 ? -24.823 -11.053 37.270 1.00 88.56 78 ALA A O 1
ATOM 552 N N . ARG A 1 79 ? -23.837 -9.062 36.966 1.00 88.31 79 ARG A N 1
ATOM 553 C CA . ARG A 1 79 ? -23.779 -8.721 38.400 1.00 88.31 79 ARG A CA 1
ATOM 554 C C . ARG A 1 79 ? -25.137 -8.795 39.095 1.00 88.31 79 ARG A C 1
ATOM 556 O O . ARG A 1 79 ? -25.217 -9.271 40.220 1.00 88.31 79 ARG A O 1
ATOM 563 N N . ARG A 1 80 ? -26.211 -8.336 38.444 1.00 86.06 80 ARG A N 1
ATOM 564 C CA . ARG A 1 80 ? -27.573 -8.421 39.001 1.00 86.06 80 ARG A CA 1
ATOM 565 C C . ARG A 1 80 ? -28.092 -9.856 39.091 1.00 86.06 80 ARG A C 1
ATOM 567 O O . ARG A 1 80 ? -28.860 -10.140 40.002 1.00 86.06 80 ARG A O 1
ATOM 574 N N . ARG A 1 81 ? -27.694 -10.739 38.168 1.00 82.69 81 ARG A N 1
ATOM 575 C CA . ARG A 1 81 ? -27.992 -12.177 38.260 1.00 82.69 81 ARG A CA 1
ATOM 576 C C . ARG A 1 81 ? -27.235 -12.834 39.407 1.00 82.69 81 ARG A C 1
ATOM 578 O O . ARG A 1 81 ? -27.851 -13.574 40.159 1.00 82.69 81 ARG A O 1
ATOM 585 N N . ASP A 1 82 ? -25.954 -12.522 39.566 1.00 79.88 82 ASP A N 1
ATOM 586 C CA . ASP A 1 82 ? -25.123 -13.105 40.626 1.00 79.88 82 ASP A CA 1
ATOM 587 C C . ASP A 1 82 ? -25.501 -12.583 42.023 1.00 79.88 82 ASP A C 1
ATOM 589 O O . ASP A 1 82 ? -25.359 -13.290 43.015 1.00 79.88 82 ASP A O 1
ATOM 593 N N . ALA A 1 83 ? -26.006 -11.348 42.107 1.00 72.94 83 ALA A N 1
ATOM 594 C CA . ALA A 1 83 ? -26.492 -10.740 43.346 1.00 72.94 83 ALA A CA 1
ATOM 595 C C . ALA A 1 83 ? -27.947 -11.108 43.690 1.00 72.94 83 ALA A C 1
ATOM 597 O O . ALA A 1 83 ? -28.441 -10.694 44.743 1.00 72.94 83 ALA A O 1
ATOM 598 N N . ALA A 1 84 ? -28.653 -11.845 42.825 1.00 60.66 84 ALA A N 1
ATOM 599 C CA . ALA A 1 84 ? -29.970 -12.361 43.166 1.00 60.66 84 ALA A CA 1
ATOM 600 C C . ALA A 1 84 ? -29.813 -13.369 44.323 1.00 60.66 84 ALA A C 1
ATOM 602 O O . ALA A 1 84 ? -28.976 -14.270 44.224 1.00 60.66 84 ALA A O 1
ATOM 603 N N . PRO A 1 85 ? -30.572 -13.233 45.428 1.00 58.53 85 PRO A N 1
ATOM 604 C CA . PRO A 1 85 ? -30.502 -14.187 46.528 1.00 58.53 85 PRO A CA 1
ATOM 605 C C . PRO A 1 85 ? -30.794 -15.594 45.996 1.00 58.53 85 PRO A C 1
ATOM 607 O O . PRO A 1 85 ? -31.636 -15.716 45.099 1.00 58.53 85 PRO A O 1
ATOM 610 N N . PRO A 1 86 ? -30.165 -16.657 46.536 1.00 59.28 86 PRO A N 1
ATOM 611 C CA . PRO A 1 86 ? -30.616 -18.006 46.238 1.00 59.28 86 PRO A CA 1
ATOM 612 C C . PRO A 1 86 ? -32.100 -18.049 46.590 1.00 59.28 86 PRO A C 1
ATOM 614 O O . PRO A 1 86 ? -32.459 -17.760 47.734 1.00 59.28 86 PRO A O 1
ATOM 617 N N . GLU A 1 87 ? -32.955 -18.330 45.599 1.00 60.16 87 GLU A N 1
ATOM 618 C CA . GLU A 1 87 ? -34.367 -18.598 45.843 1.00 60.16 87 GLU A CA 1
ATOM 619 C C . GLU A 1 87 ? -34.423 -19.565 47.017 1.00 60.16 87 GLU A C 1
ATOM 621 O O . GLU A 1 87 ? -33.872 -20.670 46.972 1.00 60.16 87 GLU A O 1
ATOM 626 N N . SER A 1 88 ? -35.013 -19.094 48.111 1.00 56.16 88 SER A N 1
ATOM 627 C CA . SER A 1 88 ? -35.327 -19.906 49.261 1.00 56.16 88 SER A CA 1
ATOM 628 C C . SER A 1 88 ? -36.179 -21.056 48.749 1.00 56.16 88 SER A C 1
ATOM 630 O O . SER A 1 88 ? -37.376 -20.910 48.509 1.00 56.16 88 SER A O 1
ATOM 632 N N . ARG A 1 89 ? -35.528 -22.207 48.549 1.00 53.62 89 ARG A N 1
ATOM 633 C CA . ARG A 1 89 ? -36.167 -23.506 48.368 1.00 53.62 89 ARG A CA 1
ATOM 634 C C . ARG A 1 89 ? -37.274 -23.563 49.420 1.00 53.62 89 ARG A C 1
ATOM 636 O O . ARG A 1 89 ? -36.937 -23.538 50.608 1.00 53.62 89 ARG A O 1
ATOM 643 N N . PRO A 1 90 ? -38.564 -23.563 49.040 1.00 49.00 90 PRO A N 1
ATOM 644 C CA . PRO A 1 90 ? -39.611 -23.609 50.036 1.00 49.00 90 PRO A CA 1
ATOM 645 C C . PRO A 1 90 ? -39.411 -24.928 50.770 1.00 49.00 90 PRO A C 1
ATOM 647 O O . PRO A 1 90 ? -39.377 -25.993 50.150 1.00 49.00 90 PRO A O 1
ATOM 650 N N . ALA A 1 91 ? -39.164 -24.826 52.076 1.00 56.19 91 ALA A N 1
ATOM 651 C CA . ALA A 1 91 ? -39.101 -25.958 52.974 1.00 56.19 91 ALA A CA 1
ATOM 652 C C . ALA A 1 91 ? -40.431 -26.702 52.830 1.00 56.19 91 ALA A C 1
ATOM 654 O O . ALA A 1 91 ? -41.478 -26.263 53.313 1.00 56.19 91 ALA A O 1
ATOM 655 N N . GLY A 1 92 ? -40.394 -27.777 52.046 1.00 44.84 92 GLY A N 1
ATOM 656 C CA 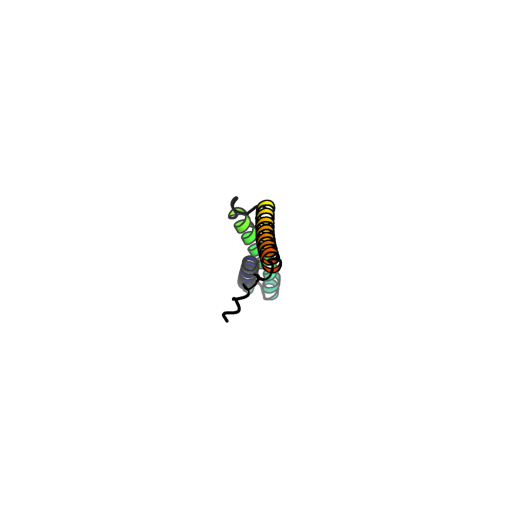. GLY A 1 92 ? -41.505 -28.683 51.857 1.00 44.84 92 GLY A CA 1
ATOM 657 C C . GLY A 1 92 ? -41.750 -29.381 53.179 1.00 44.84 92 GLY A C 1
ATOM 658 O O . GLY A 1 92 ? -41.035 -30.317 53.506 1.00 44.84 92 GLY A O 1
ATOM 659 N N . ARG A 1 93 ? -42.711 -28.826 53.923 1.00 52.75 93 ARG A N 1
ATOM 660 C CA . ARG A 1 93 ? -43.620 -29.475 54.872 1.00 52.75 93 ARG A CA 1
ATOM 661 C C . ARG A 1 93 ? -43.251 -30.919 55.216 1.00 52.75 93 ARG A C 1
ATOM 663 O O . ARG A 1 93 ? -43.486 -31.824 54.417 1.00 52.75 93 ARG A O 1
ATOM 670 N N . ASP A 1 94 ? -42.831 -31.101 56.465 1.00 56.75 94 ASP A N 1
ATOM 671 C CA . ASP A 1 94 ? -43.148 -32.302 57.227 1.00 56.75 94 ASP A CA 1
ATOM 672 C C . ASP A 1 94 ? -44.644 -32.606 57.062 1.00 56.75 94 ASP A C 1
ATOM 674 O O . ASP A 1 94 ? -45.509 -31.787 57.399 1.00 56.75 94 ASP A O 1
ATOM 678 N N . VAL A 1 95 ? -44.941 -33.769 56.491 1.00 53.66 95 VAL A N 1
ATOM 679 C CA . VAL A 1 95 ? -46.256 -34.398 56.569 1.00 53.66 95 VAL A CA 1
ATOM 680 C C . VAL A 1 95 ? -46.077 -35.608 57.474 1.00 53.66 95 VAL A C 1
ATOM 682 O O . VAL A 1 95 ? -45.234 -36.463 57.206 1.00 53.66 95 VAL A O 1
ATOM 685 N N . ALA A 1 96 ? -46.824 -35.559 58.576 1.00 54.16 96 ALA A N 1
ATOM 686 C CA . ALA A 1 96 ? -46.939 -36.560 59.627 1.00 54.16 96 ALA A CA 1
ATOM 687 C C . ALA A 1 96 ? -47.421 -37.927 59.123 1.00 54.16 96 ALA A C 1
ATOM 689 O O . ALA A 1 96 ? -48.102 -37.967 58.070 1.00 54.16 96 ALA A O 1
#

Radius of gyration: 31.46 Å; chains: 1; bounding box: 69×48×82 Å

pLDDT: mean 81.13, std 13.31, range [44.84, 96.81]

Sequence (96 aa):
MLLFVFVAIAGGLATGAAMAPFGPLIAVLSVPLGGSICAAVAALVVWRLRGPAFLSEADRDAQTDAMVADLRGIADRARRRDAAPPESRPAGRDVA

Secondary structure (DSSP, 8-state):
-HHHHHHHHHHHHHHHHHHGGG-HHHHHHHHHHHHHHHHHHHHHHHHHH--TTS--HHHHHHHHHHHHHHHHHHHHHHHHHHTSPP----------